Protein AF-A0A8T5XX36-F1 (afdb_monomer)

Radius of gyration: 14.84 Å; Cα contacts (8 Å, |Δi|>4): 150; chains: 1; bounding box: 30×33×40 Å

Mean predicted aligned error: 7.47 Å

Sequence (105 aa):
MGGFFYSYFFAVLSPSNKKSKINPKDQISFARVMQDTLSSNLNRRNRRLLKKPSYVVLRETKMPAVLMELGFLTNEEDERLARTKTYQKKAAEAIADGLDKYFSK

Secondary structure (DSSP, 8-state):
----------EEEE---TT--S-HHHHHHHHHHHHHHHHHHHT--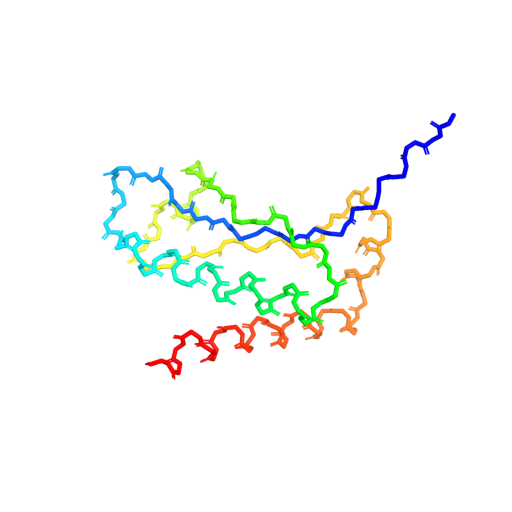----EE-TT-HHHHS-SS---EEE---TTSHHHHHHHTSHHHHHHHHHHHHHHHHHHHT-

pLDDT: mean 79.98, std 18.21, range [29.41, 97.81]

Solvent-accessible surface area (backbone atoms only — not comparable to full-atom values): 6128 Å² total; per-residue (Å²): 137,85,81,82,79,85,76,47,47,39,40,32,31,34,55,65,52,100,81,51,87,58,58,66,65,58,35,51,51,50,41,49,43,40,45,54,36,36,28,65,66,69,73,41,53,74,68,54,80,44,78,43,51,82,42,59,81,44,50,75,51,89,58,75,52,68,50,78,44,88,47,42,76,91,38,69,68,37,35,58,44,65,71,34,69,68,48,49,48,53,51,51,51,25,50,50,54,17,50,50,64,58,69,76,106

Structure (mmCIF, N/CA/C/O backbone):
data_AF-A0A8T5XX36-F1
#
_entry.id   AF-A0A8T5XX36-F1
#
loop_
_atom_site.group_PDB
_atom_site.id
_atom_site.type_symbol
_atom_site.label_atom_id
_atom_site.label_alt_id
_atom_site.label_comp_id
_atom_site.label_asym_id
_atom_site.label_entity_id
_atom_site.label_seq_id
_atom_site.pdbx_PDB_ins_code
_atom_site.Cartn_x
_atom_site.Cartn_y
_atom_site.Cartn_z
_atom_site.occupancy
_atom_site.B_iso_or_equiv
_atom_site.auth_seq_id
_atom_site.auth_comp_id
_atom_site.auth_asym_id
_atom_site.auth_atom_id
_atom_site.pdbx_PDB_model_num
ATOM 1 N N . MET A 1 1 ? 17.766 22.319 20.131 1.00 35.31 1 MET A N 1
ATOM 2 C CA . MET A 1 1 ? 16.569 22.477 19.278 1.00 35.31 1 MET A CA 1
ATOM 3 C C . MET A 1 1 ? 16.351 21.177 18.521 1.00 35.31 1 MET A C 1
ATOM 5 O O . MET A 1 1 ? 17.073 20.903 17.573 1.00 35.31 1 MET A O 1
ATOM 9 N N . GLY A 1 2 ? 15.460 20.323 19.031 1.00 35.06 2 GLY A N 1
ATOM 10 C CA . GLY A 1 2 ? 15.190 19.000 18.470 1.00 35.06 2 GLY A CA 1
ATOM 11 C C . GLY A 1 2 ? 14.330 19.114 17.217 1.00 35.06 2 GLY A C 1
ATOM 12 O O . GLY A 1 2 ? 13.197 19.581 17.284 1.00 35.06 2 GLY A O 1
ATOM 13 N N . GLY A 1 3 ? 14.888 18.726 16.072 1.00 37.25 3 GLY A N 1
ATOM 14 C CA . GLY A 1 3 ? 14.144 18.615 14.826 1.00 37.25 3 GLY A CA 1
ATOM 15 C C . GLY A 1 3 ? 13.117 17.494 14.939 1.00 37.25 3 GLY A C 1
ATOM 16 O O . GLY A 1 3 ? 13.475 16.324 15.040 1.00 37.25 3 GLY A O 1
ATOM 17 N N . PHE A 1 4 ? 11.842 17.868 14.935 1.00 35.94 4 PHE A N 1
ATOM 18 C CA . PHE A 1 4 ? 10.708 16.956 14.898 1.00 35.94 4 PHE A CA 1
ATOM 19 C C . PHE A 1 4 ? 10.733 16.127 13.605 1.00 35.94 4 PHE A C 1
ATOM 21 O O . PHE A 1 4 ? 10.380 16.612 12.528 1.00 35.94 4 PHE A O 1
ATOM 28 N N . PHE A 1 5 ? 11.122 14.858 13.705 1.00 29.41 5 PHE A N 1
ATOM 29 C CA . PHE A 1 5 ? 10.888 13.876 12.652 1.00 29.41 5 PHE A CA 1
ATOM 30 C C . PHE A 1 5 ? 9.474 13.310 12.809 1.00 29.41 5 PHE A C 1
ATOM 32 O O . PHE A 1 5 ? 9.281 12.239 13.373 1.00 29.41 5 PHE A O 1
ATOM 39 N N . TYR A 1 6 ? 8.472 14.020 12.286 1.00 31.92 6 TYR A N 1
ATOM 40 C CA . TYR A 1 6 ? 7.163 13.416 12.029 1.00 31.92 6 TYR A CA 1
ATOM 41 C C . TYR A 1 6 ? 7.323 12.415 10.881 1.00 31.92 6 TYR A C 1
ATOM 43 O O . TYR A 1 6 ? 7.352 12.794 9.704 1.00 31.92 6 TYR A O 1
ATOM 51 N N . SER A 1 7 ? 7.504 11.140 11.214 1.00 32.66 7 SER A N 1
ATOM 52 C CA . SER A 1 7 ? 7.598 10.068 10.230 1.00 32.66 7 SER A CA 1
ATOM 53 C C . SER A 1 7 ? 6.275 9.320 10.197 1.00 32.66 7 SER A C 1
ATOM 55 O O . SER A 1 7 ? 6.007 8.504 11.058 1.00 32.66 7 SER A O 1
ATOM 57 N N . TYR A 1 8 ? 5.456 9.634 9.197 1.00 41.75 8 TYR A N 1
ATOM 58 C CA . TYR A 1 8 ? 4.279 8.859 8.816 1.00 41.75 8 TYR A CA 1
ATOM 59 C C . TYR A 1 8 ? 4.484 8.496 7.349 1.00 41.75 8 TYR A C 1
ATOM 61 O O . TYR A 1 8 ? 4.455 9.378 6.486 1.00 41.75 8 TYR A O 1
ATOM 69 N N . PHE A 1 9 ? 4.841 7.241 7.079 1.00 50.19 9 PHE A N 1
ATOM 70 C CA . PHE A 1 9 ? 5.444 6.836 5.809 1.00 50.19 9 PHE A CA 1
ATOM 71 C C . PHE A 1 9 ? 4.514 6.032 4.930 1.00 50.19 9 PHE A C 1
ATOM 73 O O . PHE A 1 9 ? 3.843 5.117 5.391 1.00 50.19 9 PHE A O 1
ATOM 80 N N . PHE A 1 10 ? 4.553 6.361 3.645 1.00 49.62 10 PHE A N 1
ATOM 81 C CA . PHE A 1 10 ? 3.991 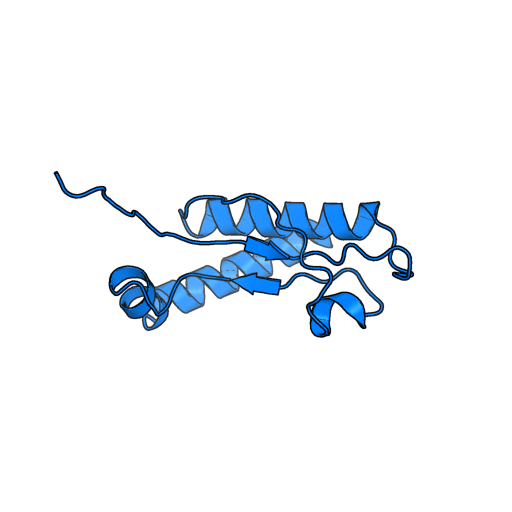5.530 2.608 1.00 49.62 10 PHE A CA 1
ATOM 82 C C . PHE A 1 10 ? 4.773 5.717 1.306 1.00 49.62 10 PHE A C 1
ATOM 84 O O . PHE A 1 10 ? 4.896 6.844 0.806 1.00 49.62 10 PHE A O 1
ATOM 91 N N . ALA A 1 11 ? 5.313 4.623 0.768 1.00 52.41 11 ALA A N 1
ATOM 92 C CA . ALA A 1 11 ? 5.949 4.595 -0.542 1.00 52.41 11 ALA A CA 1
ATOM 93 C C . ALA A 1 11 ? 5.398 3.435 -1.363 1.00 52.41 11 ALA A C 1
ATOM 95 O O . ALA A 1 11 ? 5.412 2.290 -0.916 1.00 52.41 11 ALA A O 1
ATOM 96 N N . VAL A 1 12 ? 4.967 3.748 -2.581 1.00 55.97 12 VAL A N 1
ATOM 97 C CA . VAL A 1 12 ? 4.752 2.765 -3.634 1.00 55.97 12 VAL A CA 1
ATOM 98 C C . VAL A 1 12 ? 5.997 2.681 -4.497 1.00 55.97 12 VAL A C 1
ATOM 100 O O . VAL A 1 12 ? 6.479 3.675 -5.055 1.00 55.97 12 VAL A O 1
ATOM 103 N N . LEU A 1 13 ? 6.509 1.463 -4.600 1.00 57.16 13 LEU A N 1
ATOM 104 C CA . LEU A 1 13 ? 7.728 1.163 -5.322 1.00 57.16 13 LEU A CA 1
ATOM 105 C C . LEU A 1 13 ? 7.419 0.541 -6.679 1.00 57.16 13 LEU A C 1
ATOM 107 O O . LEU A 1 13 ? 6.652 -0.411 -6.765 1.00 57.16 13 LEU A O 1
ATOM 111 N N . SER A 1 14 ? 8.050 1.063 -7.728 1.00 53.44 14 SER A N 1
ATOM 112 C CA . SER A 1 14 ? 7.892 0.589 -9.108 1.00 53.44 14 SER A CA 1
ATOM 113 C C . SER A 1 14 ? 9.228 0.102 -9.673 1.00 53.44 14 SER A C 1
ATOM 115 O O . SER A 1 14 ? 10.261 0.748 -9.422 1.00 53.44 14 SER A O 1
ATOM 117 N N . PRO A 1 15 ? 9.237 -0.963 -10.499 1.00 51.44 15 PRO A N 1
ATOM 118 C CA . PRO A 1 15 ? 10.414 -1.319 -11.270 1.00 51.44 15 PRO A CA 1
ATOM 119 C C . PRO A 1 15 ? 10.810 -0.165 -12.193 1.00 51.44 15 PRO A C 1
ATOM 121 O O . PRO A 1 15 ? 9.981 0.510 -12.802 1.00 51.44 15 PRO A O 1
ATOM 124 N N . SER A 1 16 ? 12.116 0.067 -12.275 1.00 48.06 16 SER A N 1
ATOM 125 C CA . SER A 1 16 ? 12.751 1.006 -13.195 1.00 48.06 16 SER A CA 1
ATOM 126 C C . SER A 1 16 ? 13.886 0.265 -13.884 1.00 48.06 16 SER A C 1
ATOM 128 O O . SER A 1 16 ? 15.055 0.534 -13.620 1.00 48.06 16 SER A O 1
ATOM 130 N N . ASN A 1 17 ? 13.566 -0.733 -14.705 1.00 53.12 17 ASN A N 1
ATOM 131 C CA . ASN A 1 17 ? 14.590 -1.448 -15.456 1.00 53.12 17 ASN A CA 1
ATOM 132 C C . ASN A 1 17 ? 14.286 -1.414 -16.954 1.00 53.12 17 ASN A C 1
ATOM 134 O O . ASN A 1 17 ? 13.172 -1.724 -17.364 1.00 53.12 17 ASN A O 1
ATOM 138 N N . LYS A 1 18 ? 15.308 -1.112 -17.765 1.00 52.78 18 LYS A N 1
ATOM 139 C CA . LYS A 1 18 ? 15.282 -1.211 -19.235 1.00 52.78 18 LYS A CA 1
ATOM 140 C C . LYS A 1 18 ? 14.998 -2.645 -19.732 1.00 52.78 18 LYS A C 1
ATOM 142 O O . LYS A 1 18 ? 14.746 -2.828 -20.913 1.00 52.78 18 LYS A O 1
ATOM 147 N N . LYS A 1 19 ? 15.033 -3.649 -18.840 1.00 54.97 19 LYS A N 1
ATOM 148 C CA . LYS A 1 19 ? 14.687 -5.061 -19.100 1.00 54.97 19 LYS A CA 1
ATOM 149 C C . LYS A 1 19 ? 13.260 -5.468 -18.692 1.00 54.97 19 LYS A C 1
ATOM 151 O O . LYS A 1 19 ? 12.875 -6.610 -18.927 1.00 54.97 19 LYS A O 1
ATOM 156 N N . SER A 1 20 ? 12.490 -4.581 -18.059 1.00 61.72 20 SER A N 1
ATOM 157 C CA . SER A 1 20 ? 11.091 -4.865 -17.715 1.00 61.72 20 SER A CA 1
ATOM 158 C C . SER A 1 20 ? 10.257 -4.979 -18.991 1.00 61.72 20 SER A C 1
ATOM 160 O O . SER A 1 20 ? 10.249 -4.051 -19.795 1.00 61.72 20 SER A O 1
ATOM 162 N N . LYS A 1 21 ? 9.522 -6.084 -19.153 1.00 66.44 21 LYS A N 1
ATOM 163 C CA . LYS A 1 21 ? 8.523 -6.239 -20.227 1.00 66.44 21 LYS A CA 1
ATOM 164 C C . LYS A 1 21 ? 7.193 -5.534 -19.915 1.00 66.44 21 LYS A C 1
ATOM 166 O O . LYS A 1 21 ? 6.309 -5.514 -20.762 1.00 66.44 21 LYS A O 1
ATOM 171 N N . ILE A 1 22 ? 7.040 -4.975 -18.711 1.00 75.06 22 ILE A N 1
ATOM 172 C CA . ILE A 1 22 ? 5.820 -4.286 -18.273 1.00 75.06 22 ILE A CA 1
ATOM 173 C C . ILE A 1 22 ? 5.745 -2.910 -18.936 1.00 75.06 22 ILE A C 1
ATOM 175 O O . ILE A 1 22 ? 6.723 -2.157 -18.922 1.00 75.06 22 ILE A O 1
ATOM 179 N N . ASN A 1 23 ? 4.567 -2.563 -19.455 1.00 83.56 23 ASN A N 1
ATOM 180 C CA . ASN A 1 23 ? 4.270 -1.235 -19.974 1.00 83.56 23 ASN A CA 1
ATOM 181 C C . ASN A 1 23 ? 4.476 -0.169 -18.874 1.00 83.56 23 ASN A C 1
ATOM 183 O O . ASN A 1 23 ? 3.778 -0.190 -17.853 1.00 83.56 23 ASN A O 1
ATOM 187 N N . PRO A 1 24 ? 5.396 0.798 -19.065 1.00 81.31 24 PRO A N 1
ATOM 188 C CA . PRO A 1 24 ? 5.667 1.828 -18.066 1.00 81.31 24 PRO A CA 1
ATOM 189 C C . PRO A 1 24 ? 4.441 2.670 -17.701 1.00 81.31 24 PRO A C 1
ATOM 191 O O . PRO A 1 24 ? 4.337 3.123 -16.562 1.00 81.31 24 PRO A O 1
ATOM 194 N N . LYS A 1 25 ? 3.508 2.883 -18.641 1.00 86.44 25 LYS A N 1
ATOM 195 C CA . LYS A 1 25 ? 2.280 3.645 -18.376 1.00 86.44 25 LYS A CA 1
ATOM 196 C C . LYS A 1 25 ? 1.376 2.908 -17.393 1.00 86.44 25 LYS A C 1
ATOM 198 O O . LYS A 1 25 ? 0.924 3.527 -16.434 1.00 86.44 25 LYS A O 1
ATOM 203 N N . ASP A 1 26 ? 1.179 1.608 -17.586 1.00 87.88 26 ASP A N 1
ATOM 204 C CA . ASP A 1 26 ? 0.304 0.788 -16.737 1.00 87.88 26 ASP A CA 1
ATOM 205 C C . ASP A 1 26 ? 0.880 0.666 -15.329 1.00 87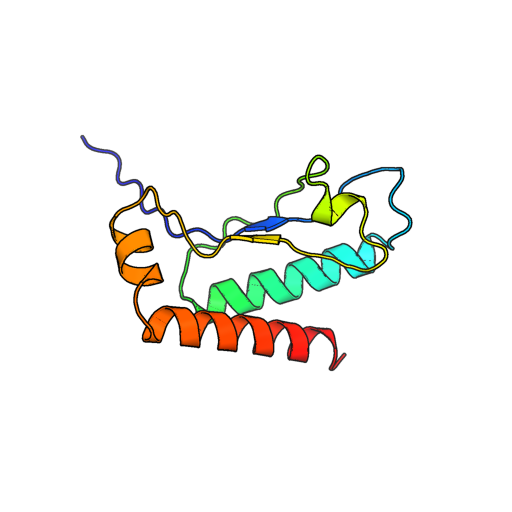.88 26 ASP A C 1
ATOM 207 O O . ASP A 1 26 ? 0.176 0.870 -14.343 1.00 87.88 26 ASP A O 1
ATOM 211 N N . GLN A 1 27 ? 2.194 0.455 -15.239 1.00 85.88 27 GLN A N 1
ATOM 212 C CA . GLN A 1 27 ? 2.925 0.418 -13.979 1.00 85.88 27 GLN A CA 1
ATOM 213 C C . GLN A 1 27 ? 2.841 1.745 -13.204 1.00 85.88 27 GLN A C 1
ATOM 215 O O . GLN A 1 27 ? 2.614 1.744 -11.994 1.00 85.88 27 GLN A O 1
ATOM 220 N N . ILE A 1 28 ? 3.025 2.887 -13.880 1.00 87.56 28 ILE A N 1
ATOM 221 C CA . ILE A 1 28 ? 2.923 4.211 -13.245 1.00 87.56 28 ILE A CA 1
ATOM 222 C C . ILE A 1 28 ? 1.471 4.523 -12.870 1.00 87.56 28 ILE A C 1
ATOM 224 O O . ILE A 1 28 ? 1.233 5.082 -11.801 1.00 87.56 28 ILE A O 1
ATOM 228 N N . SER A 1 29 ? 0.510 4.170 -13.726 1.00 91.31 29 SER A N 1
ATOM 229 C CA . SER A 1 29 ? -0.924 4.342 -13.470 1.00 91.31 29 SER A CA 1
ATOM 230 C C . SER A 1 29 ? -1.340 3.580 -12.215 1.00 91.31 29 SER A C 1
ATOM 232 O O . SER A 1 29 ? -1.899 4.182 -11.299 1.00 91.31 29 SER A O 1
ATOM 234 N N . PHE A 1 30 ? -0.971 2.298 -12.124 1.00 91.31 30 PHE A N 1
ATOM 235 C CA . PHE A 1 30 ? -1.249 1.467 -10.957 1.00 91.31 30 PHE A CA 1
ATOM 236 C C . PHE A 1 30 ? -0.622 2.054 -9.694 1.00 91.31 30 PHE A C 1
ATOM 238 O O . PHE A 1 30 ? -1.298 2.272 -8.691 1.00 91.31 30 PHE A O 1
ATOM 245 N N . ALA A 1 31 ? 0.660 2.417 -9.777 1.00 90.69 31 ALA A N 1
ATOM 246 C CA . ALA A 1 31 ? 1.381 2.994 -8.657 1.00 90.69 31 ALA A CA 1
ATOM 247 C C . ALA A 1 31 ? 0.742 4.285 -8.122 1.00 90.69 31 ALA A C 1
ATOM 249 O O . ALA A 1 31 ? 0.632 4.457 -6.909 1.00 90.69 31 ALA A O 1
ATOM 250 N N . ARG A 1 32 ? 0.300 5.181 -9.014 1.00 90.75 32 ARG A N 1
ATOM 251 C CA . ARG A 1 32 ? -0.376 6.432 -8.637 1.00 90.75 32 ARG A CA 1
ATOM 252 C C . ARG A 1 32 ? -1.713 6.178 -7.955 1.00 90.75 32 ARG A C 1
ATOM 254 O O . ARG A 1 32 ? -1.938 6.733 -6.887 1.00 90.75 32 ARG A O 1
ATOM 261 N N . VAL A 1 33 ? -2.556 5.313 -8.523 1.00 93.25 33 VAL A N 1
ATOM 262 C CA . VAL A 1 33 ? -3.873 5.001 -7.941 1.00 93.25 33 VAL A CA 1
ATOM 263 C C . VAL A 1 33 ? -3.727 4.460 -6.518 1.00 93.25 33 VAL A C 1
ATOM 265 O O . VAL A 1 33 ? -4.422 4.928 -5.612 1.00 93.25 33 VAL A O 1
ATOM 268 N N . MET A 1 34 ? -2.784 3.537 -6.305 1.00 93.19 34 MET A N 1
ATOM 269 C CA . MET A 1 34 ? -2.507 2.997 -4.974 1.00 93.19 34 MET A CA 1
ATOM 270 C C . MET A 1 34 ? -1.989 4.083 -4.025 1.00 93.19 34 MET A C 1
ATOM 272 O O . MET A 1 34 ? -2.484 4.207 -2.907 1.00 93.19 34 MET A O 1
ATOM 276 N N . GLN A 1 35 ? -1.037 4.908 -4.471 1.00 89.94 35 GLN A N 1
ATOM 277 C CA . GLN A 1 35 ? -0.453 5.971 -3.650 1.00 89.94 35 GLN A CA 1
ATOM 278 C C . G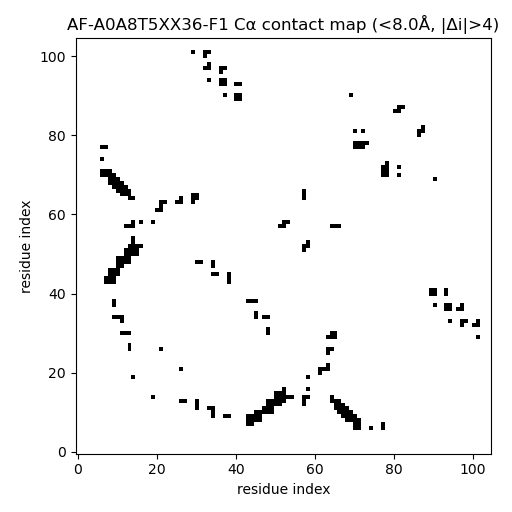LN A 1 35 ? -1.471 7.005 -3.191 1.00 89.94 35 GLN A C 1
ATOM 280 O O . GLN A 1 35 ? -1.514 7.343 -2.005 1.00 89.94 35 GLN A O 1
ATOM 285 N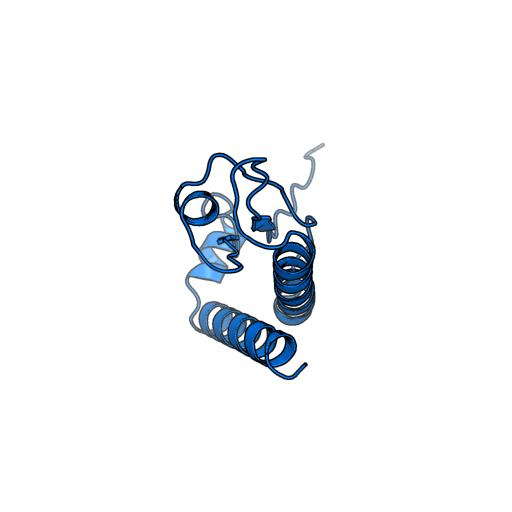 N . ASP A 1 36 ? -2.281 7.500 -4.117 1.00 90.19 36 ASP A N 1
ATOM 286 C CA . ASP A 1 36 ? -3.250 8.542 -3.819 1.00 90.19 36 ASP A CA 1
ATOM 287 C C . ASP A 1 36 ? -4.315 7.992 -2.864 1.00 90.19 36 ASP A C 1
ATOM 289 O O . ASP A 1 36 ? -4.557 8.585 -1.812 1.00 90.19 36 ASP A O 1
ATOM 293 N N . THR A 1 37 ? -4.835 6.789 -3.139 1.00 92.06 37 THR A N 1
ATOM 294 C CA . THR A 1 37 ? -5.860 6.148 -2.302 1.00 92.06 37 THR A CA 1
A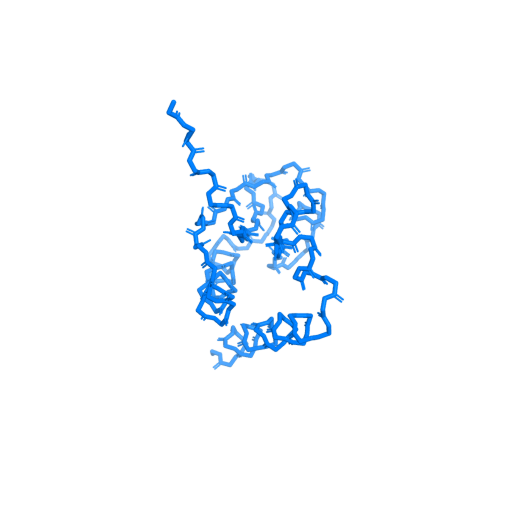TOM 295 C C . THR A 1 37 ? -5.374 5.879 -0.879 1.00 92.06 37 THR A C 1
ATOM 297 O O . THR A 1 37 ? -6.072 6.209 0.081 1.00 92.06 37 THR A O 1
ATOM 300 N N . LEU A 1 38 ? -4.162 5.345 -0.714 1.00 90.44 38 LEU A N 1
ATOM 301 C CA . LEU A 1 38 ? -3.602 5.060 0.609 1.00 90.44 38 LEU A CA 1
ATOM 302 C C . LEU A 1 38 ? -3.290 6.330 1.395 1.00 90.44 38 LEU A C 1
ATOM 304 O O . LEU A 1 38 ? -3.578 6.391 2.591 1.00 90.44 38 LEU A O 1
ATOM 308 N N . SER A 1 39 ? -2.762 7.366 0.737 1.00 87.69 39 SER A N 1
ATOM 309 C CA . SER A 1 39 ? -2.471 8.635 1.408 1.00 87.69 39 SER A CA 1
ATOM 310 C C . SER A 1 39 ? -3.734 9.328 1.930 1.00 87.69 39 SER A C 1
ATOM 312 O O . SER A 1 39 ? -3.740 9.799 3.070 1.00 87.69 39 SER A O 1
ATOM 314 N N . SER A 1 40 ? -4.817 9.318 1.143 1.00 87.75 40 SER A N 1
ATOM 315 C CA . SER A 1 40 ? -6.107 9.890 1.533 1.00 87.75 40 SER A CA 1
ATOM 316 C C . SER A 1 40 ? -6.776 9.095 2.652 1.00 87.75 40 SER A C 1
ATOM 318 O O . SER A 1 40 ? -7.210 9.682 3.640 1.00 87.75 40 SER A O 1
ATOM 320 N N . ASN A 1 41 ? -6.822 7.764 2.542 1.00 89.88 41 ASN A N 1
ATOM 321 C CA . ASN A 1 41 ? -7.513 6.932 3.525 1.00 89.88 41 ASN A CA 1
ATOM 322 C C . ASN A 1 41 ? -6.764 6.865 4.862 1.00 89.88 41 ASN A C 1
ATOM 324 O O . ASN A 1 41 ? -7.373 7.001 5.923 1.00 89.88 41 ASN A O 1
ATOM 328 N N . LEU A 1 42 ? -5.439 6.704 4.858 1.00 87.69 42 LEU A N 1
ATOM 329 C CA . LEU A 1 42 ? -4.677 6.535 6.100 1.00 87.69 42 LEU A CA 1
ATOM 330 C C . LEU A 1 42 ? -4.370 7.853 6.822 1.00 87.69 42 LEU A C 1
ATOM 332 O O . LEU A 1 42 ? -3.945 7.816 7.977 1.00 87.69 42 LEU A O 1
ATOM 336 N N . ASN A 1 43 ? -4.618 9.007 6.192 1.00 84.69 43 ASN A N 1
ATOM 337 C CA . ASN A 1 43 ? -4.237 10.325 6.709 1.00 84.69 43 ASN A CA 1
ATOM 338 C C . ASN A 1 43 ? -2.747 10.357 7.108 1.00 84.69 43 ASN A C 1
ATOM 340 O O . ASN A 1 43 ? -2.372 10.642 8.252 1.00 84.69 43 ASN A O 1
ATOM 344 N N . ARG A 1 44 ? -1.886 9.943 6.172 1.00 76.50 44 ARG A N 1
ATOM 345 C CA . ARG A 1 44 ? -0.425 9.877 6.336 1.00 7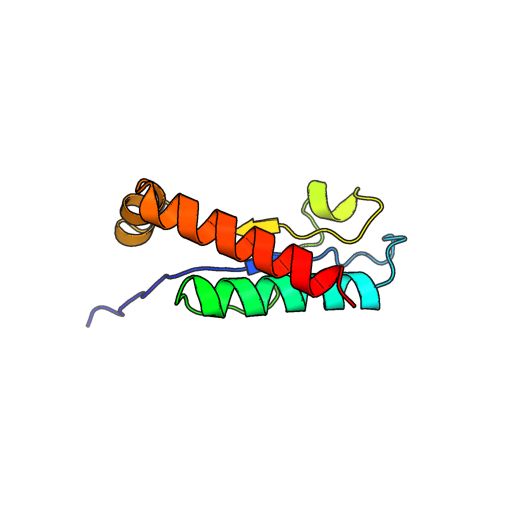6.50 44 ARG A CA 1
ATOM 346 C C . ARG A 1 44 ? 0.242 10.733 5.265 1.00 76.50 44 ARG A C 1
ATOM 348 O O . ARG A 1 44 ? -0.316 10.980 4.196 1.00 76.50 44 ARG A O 1
ATOM 355 N N . ARG A 1 45 ? 1.469 11.177 5.535 1.00 79.00 45 ARG A N 1
ATOM 356 C CA . ARG A 1 45 ? 2.220 12.021 4.604 1.00 79.00 45 ARG A CA 1
ATOM 357 C C . ARG A 1 45 ? 2.560 11.241 3.331 1.00 79.00 45 ARG A C 1
ATOM 359 O O . ARG A 1 45 ? 3.283 10.251 3.365 1.00 79.00 45 ARG A O 1
ATOM 366 N N . ASN A 1 46 ? 2.115 11.750 2.187 1.00 80.31 46 ASN A N 1
ATOM 367 C CA . ASN A 1 46 ? 2.485 11.214 0.882 1.00 80.31 46 ASN A CA 1
ATOM 368 C C . ASN A 1 46 ? 3.962 11.550 0.573 1.00 80.31 46 ASN A C 1
ATOM 370 O O . ASN A 1 46 ? 4.310 12.716 0.368 1.00 80.31 46 ASN A O 1
ATOM 374 N N . ARG A 1 47 ? 4.851 10.544 0.542 1.00 75.06 47 ARG A N 1
ATOM 375 C CA . ARG A 1 47 ? 6.285 10.723 0.217 1.00 75.06 47 ARG A CA 1
ATOM 376 C C . ARG A 1 47 ? 6.622 10.507 -1.262 1.00 75.06 47 ARG A C 1
ATOM 378 O O . ARG A 1 47 ? 7.801 10.444 -1.606 1.00 75.06 47 ARG A O 1
ATOM 385 N N . ARG A 1 48 ? 5.604 10.539 -2.133 1.00 79.94 48 ARG A N 1
ATOM 386 C CA . ARG A 1 48 ? 5.688 10.353 -3.591 1.00 79.94 48 ARG A CA 1
ATOM 387 C C . ARG A 1 48 ? 6.096 8.926 -3.976 1.00 79.94 48 ARG A C 1
ATOM 389 O O . ARG A 1 48 ? 6.515 8.122 -3.150 1.00 79.94 48 ARG A O 1
ATOM 396 N N . LEU A 1 49 ? 5.975 8.625 -5.267 1.00 80.31 49 LEU A N 1
ATOM 397 C CA . LEU A 1 49 ? 6.427 7.357 -5.835 1.00 80.31 49 LEU A CA 1
ATOM 398 C C . LEU A 1 49 ? 7.954 7.288 -5.842 1.00 80.31 49 LEU A C 1
ATOM 400 O O . LEU A 1 49 ? 8.616 8.185 -6.372 1.00 80.31 49 LEU A O 1
ATOM 404 N N . LEU A 1 50 ? 8.510 6.199 -5.316 1.00 81.31 50 LEU A N 1
ATOM 405 C CA . LEU A 1 50 ? 9.949 5.954 -5.318 1.00 81.31 50 LEU A CA 1
ATOM 406 C C . LEU A 1 50 ? 10.279 4.830 -6.303 1.00 81.31 50 LEU A C 1
ATOM 408 O O . LEU A 1 50 ? 9.639 3.782 -6.337 1.00 81.31 50 LEU A O 1
ATOM 412 N N . LYS A 1 51 ? 11.314 5.023 -7.119 1.00 76.25 51 LYS A N 1
ATOM 413 C CA . LYS A 1 51 ? 11.792 3.983 -8.039 1.00 76.25 51 LYS A CA 1
ATOM 414 C C . LYS A 1 51 ? 12.797 3.092 -7.310 1.00 76.25 51 LYS A C 1
ATOM 416 O O . LYS A 1 51 ? 13.824 3.586 -6.848 1.00 76.25 51 LYS A O 1
ATOM 421 N N . LYS A 1 52 ? 12.521 1.787 -7.217 1.00 77.62 52 LYS A N 1
ATOM 422 C CA . LYS A 1 52 ? 13.389 0.801 -6.540 1.00 77.62 52 LYS A CA 1
ATOM 423 C C . LYS A 1 52 ? 13.676 -0.384 -7.472 1.00 77.62 52 LYS A C 1
ATOM 425 O O . LYS A 1 52 ? 13.067 -1.441 -7.343 1.00 77.62 52 LYS A O 1
ATOM 430 N N . PRO A 1 53 ? 14.598 -0.223 -8.438 1.00 70.19 53 PRO A N 1
ATOM 431 C CA . PRO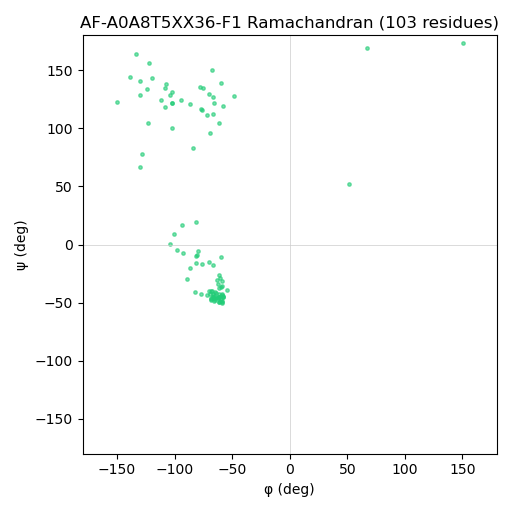 A 1 53 ? 14.871 -1.242 -9.456 1.00 70.19 53 PRO A CA 1
ATOM 432 C C . PRO A 1 53 ? 15.566 -2.505 -8.921 1.00 70.19 53 PRO A C 1
ATOM 434 O O . PRO A 1 53 ? 15.601 -3.526 -9.607 1.00 70.19 53 PRO A O 1
ATOM 437 N N . SER A 1 54 ? 16.131 -2.453 -7.713 1.00 80.06 54 SER A N 1
ATOM 438 C CA . SER A 1 54 ? 16.840 -3.574 -7.091 1.00 80.06 54 SER A CA 1
ATOM 439 C C . SER A 1 54 ? 15.914 -4.599 -6.432 1.00 80.06 54 SER A C 1
ATOM 441 O O . SER A 1 54 ? 16.353 -5.719 -6.172 1.00 80.06 54 SER A O 1
ATOM 443 N N . TYR A 1 55 ? 14.646 -4.263 -6.180 1.00 82.38 55 TYR A N 1
ATOM 444 C CA . TYR A 1 55 ? 13.739 -5.145 -5.446 1.00 82.38 55 TYR A CA 1
ATOM 445 C C . TYR A 1 55 ? 13.243 -6.272 -6.345 1.00 82.38 55 TYR A C 1
ATOM 447 O O . TYR A 1 55 ? 12.560 -6.036 -7.339 1.00 82.38 55 TYR A O 1
ATOM 455 N N . VAL A 1 56 ? 13.601 -7.507 -5.982 1.00 84.50 56 VAL A N 1
ATOM 456 C CA . VAL A 1 56 ? 13.356 -8.712 -6.789 1.00 84.50 56 VAL A CA 1
ATOM 457 C C . VAL A 1 56 ? 11.867 -8.887 -7.085 1.00 84.50 56 VAL A C 1
ATOM 459 O O . VAL A 1 56 ? 11.499 -9.080 -8.237 1.00 84.50 56 VAL A O 1
ATOM 462 N N . VAL A 1 57 ? 11.008 -8.704 -6.078 1.00 81.62 57 VAL A N 1
ATOM 463 C CA . VAL A 1 57 ? 9.544 -8.828 -6.216 1.00 81.62 57 VAL A CA 1
ATOM 464 C C . VAL A 1 57 ? 8.943 -7.846 -7.226 1.00 81.62 57 VAL A C 1
ATOM 466 O O . VAL A 1 57 ? 7.947 -8.155 -7.867 1.00 81.62 57 VAL A O 1
ATOM 469 N N . LEU A 1 58 ? 9.568 -6.680 -7.410 1.00 83.81 58 LEU A N 1
ATOM 470 C CA . LEU A 1 58 ? 9.146 -5.686 -8.397 1.00 83.81 58 LEU A CA 1
ATOM 471 C C . LEU A 1 58 ? 9.801 -5.913 -9.756 1.00 83.81 58 LEU A C 1
ATOM 473 O O . LEU A 1 58 ? 9.239 -5.545 -10.779 1.00 83.81 58 LEU A O 1
ATOM 477 N N . ARG A 1 59 ? 11.012 -6.473 -9.773 1.00 80.56 59 ARG A N 1
ATOM 478 C CA . ARG A 1 59 ? 11.808 -6.654 -10.988 1.00 80.56 59 ARG A CA 1
ATOM 479 C C . ARG A 1 59 ? 11.408 -7.894 -11.782 1.00 80.56 59 ARG A C 1
ATOM 481 O O . ARG A 1 59 ? 11.399 -7.824 -13.005 1.00 80.56 59 ARG A O 1
ATOM 488 N N . GLU A 1 60 ? 11.125 -9.001 -11.101 1.00 81.94 60 GLU A N 1
ATOM 489 C CA . GLU A 1 60 ? 10.881 -10.312 -11.728 1.00 81.94 60 GLU A CA 1
ATOM 490 C C . GLU A 1 60 ? 9.392 -10.580 -12.011 1.00 81.94 60 GLU A C 1
ATOM 492 O O . GLU A 1 60 ? 9.036 -11.571 -12.649 1.00 81.94 60 GLU A O 1
ATOM 497 N N . THR A 1 61 ? 8.508 -9.700 -11.541 1.00 83.00 61 THR A N 1
ATOM 498 C CA . THR A 1 61 ? 7.069 -9.791 -11.796 1.00 83.00 61 THR A CA 1
ATOM 499 C C . THR A 1 61 ? 6.721 -9.561 -13.273 1.00 83.00 61 THR A C 1
ATOM 501 O O . THR A 1 61 ? 7.413 -8.839 -13.994 1.00 83.00 61 THR A O 1
ATOM 504 N N . LYS A 1 62 ? 5.636 -10.192 -13.738 1.00 84.69 62 LYS A N 1
ATOM 505 C CA . LYS A 1 62 ? 5.178 -10.151 -15.142 1.00 84.69 62 LYS A CA 1
ATOM 506 C C . LYS A 1 62 ? 3.969 -9.232 -15.367 1.00 84.69 62 LYS A C 1
ATOM 508 O O . LYS A 1 62 ? 3.506 -9.121 -16.497 1.00 84.69 62 LYS A O 1
ATOM 513 N N . MET A 1 63 ? 3.472 -8.579 -14.319 1.00 85.56 63 MET A N 1
ATOM 514 C CA . MET A 1 63 ? 2.342 -7.643 -14.338 1.00 85.56 63 MET A CA 1
ATOM 515 C C . MET A 1 63 ? 2.695 -6.368 -13.555 1.00 85.56 63 MET A C 1
ATOM 517 O O . MET A 1 63 ? 3.655 -6.403 -12.783 1.00 85.56 63 MET A O 1
ATOM 521 N N . PRO A 1 64 ? 1.947 -5.255 -13.701 1.00 87.44 64 PRO A N 1
ATOM 522 C CA . PRO A 1 64 ? 2.112 -4.091 -12.836 1.00 87.44 64 PRO A CA 1
ATOM 523 C C . PRO A 1 64 ? 2.141 -4.484 -11.354 1.00 87.44 64 PRO A C 1
ATOM 525 O O . PRO A 1 64 ? 1.254 -5.186 -10.875 1.00 87.44 64 PRO A O 1
ATOM 528 N N . ALA A 1 65 ? 3.169 -4.046 -10.630 1.00 87.38 65 ALA A N 1
ATOM 529 C CA . ALA A 1 65 ? 3.383 -4.437 -9.240 1.00 87.38 65 ALA A CA 1
ATOM 530 C C . ALA A 1 65 ? 3.825 -3.255 -8.386 1.00 87.38 65 ALA A C 1
ATOM 532 O O . ALA A 1 65 ? 4.590 -2.398 -8.830 1.00 87.38 65 ALA A O 1
ATOM 533 N N . VAL A 1 66 ? 3.368 -3.229 -7.139 1.00 90.50 66 VAL A N 1
ATOM 534 C CA . VAL A 1 66 ? 3.740 -2.215 -6.154 1.00 90.50 66 VAL A CA 1
ATOM 535 C C . VAL A 1 66 ? 4.165 -2.893 -4.862 1.00 90.50 66 VAL A C 1
ATOM 537 O O . VAL A 1 66 ? 3.558 -3.874 -4.443 1.00 90.50 66 VAL A O 1
ATOM 540 N N . LEU A 1 67 ? 5.200 -2.362 -4.218 1.00 89.19 67 LEU A N 1
ATOM 541 C CA . LEU A 1 67 ? 5.494 -2.663 -2.819 1.00 89.19 67 LEU A CA 1
ATOM 542 C C . LEU A 1 67 ? 5.060 -1.451 -2.013 1.00 89.19 67 LEU A C 1
ATOM 544 O O . LEU A 1 67 ? 5.419 -0.330 -2.373 1.00 89.19 67 LEU A O 1
ATOM 548 N N . MET A 1 68 ? 4.263 -1.703 -0.980 1.00 88.19 68 MET A N 1
ATOM 549 C CA . MET A 1 68 ? 3.663 -0.692 -0.123 1.00 88.19 68 MET A CA 1
ATOM 550 C C . MET A 1 68 ? 4.275 -0.785 1.270 1.00 88.19 68 MET A C 1
ATOM 552 O O . MET A 1 68 ? 4.240 -1.836 1.903 1.00 88.19 68 MET A O 1
ATOM 556 N N . GLU A 1 69 ? 4.818 0.322 1.750 1.00 88.12 69 GLU A N 1
ATOM 557 C CA . GLU A 1 69 ? 5.292 0.457 3.127 1.00 88.12 69 GLU A CA 1
ATOM 558 C C . GLU A 1 69 ? 4.243 1.253 3.913 1.00 88.12 69 GLU A C 1
ATOM 560 O O . GLU A 1 69 ? 3.905 2.359 3.512 1.00 88.12 69 GLU A O 1
ATOM 565 N N . LEU A 1 70 ? 3.691 0.696 4.994 1.00 88.44 70 LEU A N 1
ATOM 566 C CA . LEU A 1 70 ? 2.540 1.273 5.715 1.00 88.44 70 LEU A CA 1
ATOM 567 C C . LEU A 1 70 ? 2.926 2.031 6.999 1.00 88.44 70 LEU A C 1
ATOM 569 O O . LEU A 1 70 ? 2.053 2.362 7.795 1.00 88.44 70 LEU A O 1
ATOM 573 N N . GLY A 1 71 ? 4.215 2.260 7.234 1.00 86.50 71 GLY A N 1
ATOM 574 C CA . GLY A 1 71 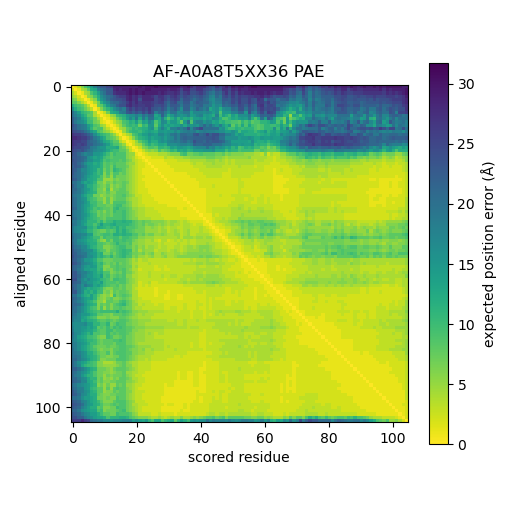? 4.752 2.896 8.438 1.00 86.50 71 GLY A CA 1
ATOM 575 C C . GLY A 1 71 ? 6.159 2.391 8.755 1.00 86.50 71 GLY A C 1
ATOM 576 O O . GLY A 1 71 ? 6.652 1.467 8.104 1.00 86.50 71 GLY A O 1
ATOM 577 N N . PHE A 1 72 ? 6.807 2.985 9.754 1.00 86.31 72 PHE A N 1
ATOM 578 C CA . PHE A 1 72 ? 8.126 2.566 10.230 1.00 86.31 72 PHE A CA 1
ATOM 579 C C . PHE A 1 72 ? 8.056 1.882 11.592 1.00 86.31 72 PHE A C 1
ATOM 581 O O . PHE A 1 72 ? 7.772 2.526 12.591 1.00 86.31 72 PHE A O 1
ATOM 588 N N . LEU A 1 73 ? 8.461 0.614 11.670 1.00 89.81 73 LEU A N 1
ATOM 589 C CA . LEU A 1 73 ? 8.573 -0.087 12.958 1.00 89.81 73 LEU A CA 1
ATOM 590 C C . LEU A 1 73 ? 9.669 0.488 13.873 1.00 89.81 73 LEU A C 1
ATOM 592 O O . LEU A 1 73 ? 9.672 0.234 15.069 1.00 89.81 73 LEU A O 1
ATOM 596 N N . THR A 1 74 ? 10.606 1.265 13.323 1.00 91.12 74 THR A N 1
ATOM 597 C CA . THR A 1 74 ? 11.630 1.985 14.097 1.00 91.12 74 THR A CA 1
ATOM 598 C C . THR A 1 74 ? 11.116 3.291 14.704 1.00 91.12 74 THR A C 1
ATOM 600 O O . THR A 1 74 ? 11.841 3.933 15.457 1.00 91.12 74 THR A O 1
ATOM 603 N N . ASN A 1 75 ? 9.911 3.734 14.336 1.00 89.06 75 ASN A N 1
ATOM 604 C CA . ASN A 1 75 ? 9.232 4.859 14.962 1.00 89.06 75 ASN A CA 1
ATOM 605 C C . ASN A 1 75 ? 8.165 4.303 15.913 1.00 89.06 75 ASN A C 1
ATOM 607 O O . ASN A 1 75 ? 7.285 3.562 15.491 1.00 89.06 75 ASN A O 1
ATOM 611 N N . GLU A 1 76 ? 8.254 4.661 17.192 1.00 93.00 76 GLU A N 1
ATOM 612 C CA . GLU A 1 76 ? 7.401 4.101 18.248 1.00 93.00 76 GLU A CA 1
ATOM 613 C C . GLU A 1 76 ? 5.902 4.349 18.005 1.00 93.00 76 GLU A C 1
ATOM 615 O O . GLU A 1 76 ? 5.072 3.478 18.264 1.00 93.00 76 GLU A O 1
ATOM 620 N N . GLU A 1 77 ? 5.533 5.508 17.449 1.00 90.69 77 GLU A N 1
ATOM 621 C CA . GLU A 1 77 ? 4.131 5.814 17.152 1.00 90.69 77 GLU A CA 1
ATOM 622 C C . GLU A 1 77 ? 3.577 4.941 16.021 1.00 90.69 77 GLU A C 1
ATOM 624 O O . GLU A 1 77 ? 2.475 4.399 16.150 1.00 90.69 77 GLU A O 1
ATOM 629 N N . ASP A 1 78 ? 4.332 4.793 14.930 1.00 89.00 78 ASP A N 1
ATOM 630 C CA . ASP A 1 78 ? 3.973 3.939 13.795 1.00 89.00 78 ASP A CA 1
ATOM 631 C C . ASP A 1 78 ? 3.926 2.461 14.199 1.00 89.00 78 ASP A C 1
ATOM 633 O O . ASP A 1 78 ? 3.010 1.742 13.802 1.00 89.00 78 ASP A O 1
ATOM 637 N N . GLU A 1 79 ? 4.877 2.007 15.014 1.00 93.62 79 GLU A N 1
ATOM 638 C CA . GLU A 1 79 ? 4.939 0.641 15.534 1.00 93.62 79 GLU A CA 1
ATOM 639 C C . GLU A 1 79 ? 3.710 0.315 16.392 1.00 93.62 79 GLU A C 1
ATOM 641 O O . GLU A 1 79 ? 2.998 -0.662 16.120 1.00 93.62 79 GLU A O 1
ATOM 646 N N . ARG A 1 80 ? 3.377 1.196 17.345 1.00 94.19 80 ARG A N 1
ATOM 647 C CA . ARG A 1 80 ? 2.191 1.050 18.193 1.00 94.19 80 ARG A CA 1
ATOM 648 C C . ARG A 1 80 ? 0.915 1.060 17.361 1.00 94.19 80 ARG A C 1
ATOM 650 O O . ARG A 1 80 ? 0.014 0.256 17.603 1.00 94.19 80 ARG A O 1
ATOM 657 N N . LEU A 1 81 ? 0.825 1.955 16.376 1.00 92.19 81 LEU A N 1
ATOM 658 C CA . LEU A 1 81 ? -0.330 2.061 15.489 1.00 92.19 81 LEU A CA 1
ATOM 659 C C . LEU A 1 81 ? -0.489 0.804 14.621 1.00 92.19 81 LEU A C 1
ATOM 661 O O . LEU A 1 81 ? -1.597 0.268 14.536 1.00 92.19 81 LEU A O 1
ATOM 665 N N . ALA A 1 82 ? 0.604 0.289 14.050 1.00 91.81 82 ALA A N 1
ATOM 666 C CA . ALA A 1 82 ? 0.630 -0.904 13.203 1.00 91.81 82 ALA A CA 1
ATOM 667 C C . ALA A 1 82 ? 0.157 -2.175 13.927 1.00 91.81 82 ALA A C 1
ATOM 669 O O . ALA A 1 82 ? -0.370 -3.092 13.291 1.00 91.81 82 ALA A O 1
ATOM 670 N N . ARG A 1 83 ? 0.284 -2.226 15.258 1.00 94.94 83 ARG A N 1
ATOM 671 C CA . ARG A 1 83 ? -0.238 -3.321 16.094 1.00 94.94 83 ARG A CA 1
ATOM 672 C C . ARG A 1 83 ? -1.748 -3.261 16.317 1.00 94.94 83 ARG A C 1
ATOM 674 O O . ARG A 1 83 ? -2.340 -4.253 16.738 1.00 94.94 83 ARG A O 1
ATOM 681 N N . THR A 1 84 ? -2.393 -2.124 16.061 1.00 96.69 84 THR A N 1
ATOM 682 C CA . THR A 1 84 ? -3.833 -1.984 16.300 1.00 96.69 84 THR A CA 1
ATOM 683 C C . THR A 1 84 ? -4.654 -2.639 15.189 1.00 96.69 84 THR A C 1
ATOM 685 O O . THR A 1 84 ? -4.421 -2.414 13.999 1.00 96.69 84 THR A O 1
ATOM 688 N N . LYS A 1 85 ? -5.695 -3.392 15.572 1.00 97.81 85 LYS A N 1
ATOM 689 C CA . LYS A 1 85 ? -6.655 -3.972 14.614 1.00 97.81 85 LYS A CA 1
ATOM 690 C C . LYS A 1 85 ? -7.340 -2.898 13.769 1.00 97.81 85 LYS A C 1
ATOM 692 O O . LYS A 1 85 ? -7.592 -3.113 12.590 1.00 97.81 85 LYS A O 1
ATOM 697 N N . THR A 1 86 ? -7.612 -1.734 14.360 1.00 96.25 86 THR A N 1
ATOM 698 C CA . THR A 1 86 ? -8.233 -0.600 13.668 1.00 96.25 86 THR A CA 1
ATOM 699 C C . THR A 1 86 ? -7.361 -0.091 12.526 1.00 96.25 86 THR A C 1
ATOM 701 O O . THR A 1 86 ? -7.867 0.098 11.423 1.00 96.25 86 THR A O 1
ATOM 704 N N . TYR A 1 87 ? -6.055 0.092 12.751 1.00 94.00 87 TYR A N 1
ATOM 705 C CA . TYR A 1 87 ? -5.152 0.533 11.689 1.00 94.00 87 TYR A CA 1
ATOM 706 C C . TYR A 1 87 ? -4.993 -0.523 10.597 1.00 94.00 87 TYR A C 1
ATOM 708 O O . TYR A 1 87 ? -5.091 -0.197 9.418 1.00 94.00 87 TYR A O 1
ATOM 716 N N . GLN A 1 88 ? -4.810 -1.789 10.980 1.00 95.19 88 GLN A N 1
ATOM 717 C CA . GLN A 1 88 ? -4.699 -2.898 10.028 1.00 95.19 88 GLN A CA 1
ATOM 718 C C . GLN A 1 88 ? -5.946 -3.010 9.145 1.00 95.19 88 GLN A C 1
ATOM 720 O O . GLN A 1 88 ? -5.821 -3.134 7.929 1.00 95.19 88 GLN A O 1
ATOM 725 N N . LYS A 1 89 ? -7.142 -2.887 9.739 1.00 97.25 89 LYS A N 1
ATOM 726 C CA . LYS A 1 89 ? -8.411 -2.865 9.005 1.00 97.25 89 LYS A CA 1
ATOM 727 C C . LYS A 1 89 ? -8.471 -1.686 8.034 1.00 97.25 89 LYS A C 1
ATOM 729 O O . LYS A 1 89 ? -8.715 -1.894 6.853 1.00 97.25 89 LYS A O 1
ATOM 734 N N . LYS A 1 90 ? -8.158 -0.477 8.504 1.00 95.50 90 LYS A N 1
ATOM 735 C CA . LYS A 1 90 ? -8.171 0.731 7.672 1.00 95.50 90 LYS A CA 1
ATOM 736 C C . LYS A 1 90 ? -7.175 0.656 6.508 1.00 95.50 90 LYS A C 1
ATOM 738 O O . LYS A 1 90 ? -7.460 1.132 5.415 1.00 95.50 90 LYS A O 1
ATOM 743 N N . ALA A 1 91 ? -6.007 0.056 6.731 1.00 94.44 91 ALA A N 1
ATOM 744 C CA . ALA A 1 91 ? -5.020 -0.177 5.683 1.00 94.44 91 ALA A CA 1
ATOM 745 C C . ALA A 1 91 ? -5.492 -1.221 4.669 1.00 94.44 91 ALA A C 1
ATOM 747 O O . ALA A 1 91 ? -5.340 -0.996 3.473 1.00 94.44 91 ALA A O 1
ATOM 748 N N . ALA A 1 92 ? -6.099 -2.320 5.121 1.00 96.38 92 ALA A N 1
ATOM 749 C CA . ALA A 1 92 ? -6.672 -3.325 4.231 1.00 96.38 92 ALA A CA 1
ATOM 750 C C . ALA A 1 92 ? -7.803 -2.746 3.363 1.00 96.38 92 ALA A C 1
ATOM 752 O O . ALA A 1 92 ? -7.798 -2.953 2.153 1.00 96.38 92 ALA A O 1
ATOM 753 N N . GLU A 1 93 ? -8.711 -1.966 3.957 1.00 97.19 93 GLU A N 1
ATOM 754 C CA . GLU A 1 93 ? -9.778 -1.247 3.242 1.00 97.19 93 GLU A CA 1
ATOM 755 C C . GLU A 1 93 ? -9.193 -0.277 2.208 1.00 97.19 93 GLU A C 1
ATOM 757 O O . GLU A 1 93 ? -9.561 -0.319 1.041 1.00 97.19 93 GLU A O 1
ATOM 762 N N . ALA A 1 94 ? -8.189 0.520 2.588 1.00 95.12 94 ALA A N 1
ATOM 763 C CA . ALA A 1 94 ? -7.534 1.442 1.663 1.00 95.12 94 ALA A CA 1
ATOM 764 C C . ALA A 1 94 ? -6.825 0.738 0.492 1.00 95.12 94 ALA A C 1
ATOM 766 O O . ALA A 1 94 ? -6.757 1.287 -0.609 1.00 95.12 94 ALA A O 1
ATOM 767 N N . ILE A 1 95 ? -6.271 -0.457 0.722 1.00 95.25 95 ILE A N 1
ATOM 768 C CA . ILE A 1 95 ? -5.684 -1.283 -0.338 1.00 95.25 95 ILE A CA 1
ATOM 769 C C . ILE A 1 95 ? -6.785 -1.789 -1.273 1.00 95.25 95 ILE A C 1
ATOM 771 O O . ILE A 1 95 ? -6.635 -1.654 -2.485 1.00 95.25 95 ILE A O 1
ATOM 775 N N . ALA A 1 96 ? -7.876 -2.332 -0.726 1.00 97.00 96 ALA A N 1
ATOM 776 C CA . ALA A 1 96 ? -9.013 -2.816 -1.507 1.00 97.00 96 ALA A CA 1
ATOM 777 C C . ALA A 1 96 ? -9.619 -1.700 -2.373 1.00 97.00 96 ALA A C 1
ATOM 779 O O . ALA A 1 96 ? -9.681 -1.853 -3.590 1.00 97.00 96 ALA A O 1
ATOM 780 N N . ASP A 1 97 ? -9.901 -0.532 -1.788 1.00 96.19 97 ASP A N 1
ATOM 781 C CA . ASP A 1 97 ? -10.381 0.651 -2.513 1.00 96.19 97 ASP A CA 1
ATOM 782 C C . ASP A 1 97 ? -9.450 1.043 -3.670 1.00 96.19 97 ASP A C 1
ATOM 784 O O . ASP A 1 97 ? -9.890 1.488 -4.731 1.00 96.19 97 ASP A O 1
ATOM 788 N N . GLY A 1 98 ? -8.134 0.937 -3.456 1.00 94.69 98 GLY A N 1
ATOM 789 C CA . GLY A 1 98 ? -7.129 1.261 -4.465 1.00 94.69 98 GLY A CA 1
ATOM 790 C C . GLY A 1 98 ? -7.152 0.281 -5.636 1.00 94.69 98 GLY A C 1
ATOM 791 O O . GLY A 1 98 ? -7.043 0.701 -6.790 1.00 94.69 98 GLY A O 1
ATOM 792 N N . LEU A 1 99 ? -7.331 -1.009 -5.346 1.00 95.44 99 LEU A N 1
ATOM 793 C CA . LEU A 1 99 ? -7.484 -2.048 -6.361 1.00 95.44 99 LEU A CA 1
ATOM 794 C C . LEU A 1 99 ? -8.781 -1.843 -7.147 1.00 95.44 99 LEU A C 1
ATOM 796 O O . LEU A 1 99 ? -8.731 -1.787 -8.375 1.00 95.44 99 LEU A O 1
ATOM 800 N N . ASP A 1 100 ? -9.903 -1.630 -6.460 1.00 96.69 100 ASP A N 1
ATOM 801 C CA . ASP A 1 100 ? -11.203 -1.394 -7.091 1.00 96.69 100 ASP A CA 1
ATOM 802 C C . ASP A 1 100 ? -11.150 -0.175 -8.018 1.00 96.69 100 ASP A C 1
ATOM 804 O O . ASP A 1 100 ? -11.560 -0.255 -9.176 1.00 96.69 100 ASP A O 1
ATOM 808 N N . LYS A 1 101 ? -10.546 0.935 -7.574 1.00 95.25 101 LYS A N 1
ATOM 809 C CA . LYS A 1 101 ? -10.337 2.134 -8.408 1.00 95.25 101 LYS A CA 1
ATOM 810 C C . LYS A 1 101 ? -9.436 1.897 -9.617 1.00 95.25 101 LYS A C 1
ATOM 812 O O . LYS A 1 101 ? -9.562 2.609 -10.613 1.00 95.25 101 LYS A O 1
ATOM 817 N N . TYR A 1 102 ? -8.475 0.982 -9.523 1.00 93.81 102 TYR A N 1
ATOM 818 C CA . TYR A 1 102 ? -7.580 0.681 -10.636 1.00 93.81 102 TYR A CA 1
ATOM 819 C C . TYR A 1 102 ? -8.263 -0.199 -11.687 1.00 93.81 102 TYR A C 1
ATOM 821 O O . TYR A 1 102 ? -8.117 0.078 -12.876 1.00 93.81 102 TYR A O 1
ATOM 829 N N . PHE A 1 103 ? -9.006 -1.220 -11.251 1.00 93.62 103 PHE A N 1
ATOM 830 C CA . PHE A 1 103 ? -9.649 -2.197 -12.133 1.00 93.62 103 PHE A CA 1
ATOM 831 C C . PHE A 1 103 ? -11.030 -1.777 -12.644 1.00 93.62 103 PHE A C 1
ATOM 833 O O . PHE A 1 103 ? -11.451 -2.282 -13.676 1.00 93.62 103 PHE A O 1
ATOM 840 N N . SER A 1 104 ? -11.715 -0.840 -11.983 1.00 91.06 104 SER A N 1
ATOM 841 C CA . SER A 1 104 ? -13.012 -0.301 -12.439 1.00 91.06 104 SER A CA 1
ATOM 842 C C . SER A 1 104 ? -12.880 0.795 -13.510 1.00 91.06 104 SER A C 1
ATOM 844 O O . SER A 1 104 ? -13.789 1.609 -13.672 1.00 91.06 104 SER A O 1
ATOM 846 N N . LYS A 1 105 ? -11.729 0.870 -14.187 1.00 62.00 105 LYS A N 1
ATOM 847 C CA . LYS A 1 105 ? -11.466 1.803 -15.290 1.00 62.00 105 LYS A CA 1
ATOM 848 C C . LYS A 1 105 ? -11.836 1.214 -16.640 1.00 62.00 105 LYS A C 1
ATOM 850 O O . LYS A 1 105 ? -11.618 -0.001 -16.825 1.00 62.00 105 LYS A O 1
#

Nearest PDB structures (foldseek):
  1jwq-assembly1_A  TM=8.525E-01  e=1.935E-05  Paenibacillus polymyxa
  5emi-assembly1_A  TM=9.090E-01  e=4.772E-05  Nostoc punctiforme PCC 73102
  7rag-assembly1_B-2  TM=7.897E-01  e=1.402E-05  Clostridioides difficile
  4m6h-assembly2_B  TM=8.830E-01  e=8.525E-05  Mycobacterium tuberculosis H37Rv
  1xov-assembly1_A  TM=8.140E-01  e=3.587E-03  Listeria phage PSA

Foldseek 3Di:
DDDDPPFFDKEWEAADDPPQPEDPVLLVLLRVLLQVLQCVQLVGDRPDYDYDNPDCVRPVDNYRDIDIDRGDCVDPVRVVLVPDPVNVVSNVVSNVSSVCVSVVD